Protein AF-A0A087SV00-F1 (afdb_monomer)

Sequence (67 aa):
MLKGKCTYKEDYLKECKFIRKGRHVEEVECTVCISFISIRLGGRADIKDHLAYRVEKAYLQHINCKF

Mean predicted aligned error: 7.89 Å

Solvent-accessible surface area (backbone atoms only — not comparable to full-atom values): 3976 Å² total; per-residue (Å²): 129,85,79,62,74,27,62,68,53,74,65,52,40,77,29,23,82,50,44,44,83,33,97,45,62,38,23,29,27,32,67,84,76,73,41,78,43,70,16,36,82,52,33,67,54,41,52,52,52,50,44,52,68,53,31,73,76,69,60,78,95,72,76,78,51,69,124

Secondary structure (DSSP, 8-state):
---PPP---THHHHH-TTEEE-SSTTEEEETTTTEEEE-TTTTHHHHHHHHHHHHHHH--S------

pLDDT: mean 74.55, std 13.24, range [42.72, 89.69]

Organism: Stegodyphus mimosarum (NCBI:txid407821)

Radius of gyration: 11.51 Å; Cα contacts (8 Å, |Δi|>4): 93; chains: 1; bounding box: 31×22×29 Å

Nearest PDB structures (foldseek):
  7nk0-assembly2_E  TM=5.790E-01  e=1.293E+00  Homo sapiens
  6gjw-assembly1_A  TM=5.865E-01  e=3.325E+00  Homo sapiens
  3uij-assembly1_B  TM=4.637E-01  e=3.325E+00  Homo sapiens

Foldseek 3Di:
DPQAFAFDDCVQCVQWVQWAPDPDRQWIAGNQVRDIFGCGRPNVVSVVVCCVVVVVVRDPPDGNRDD

Structure (mmCIF, N/CA/C/O backbone):
data_AF-A0A087SV00-F1
#
_entry.id   AF-A0A087SV00-F1
#
loop_
_atom_site.group_PDB
_atom_site.id
_atom_site.type_symbol
_atom_site.label_atom_id
_atom_site.label_alt_id
_atom_site.label_comp_id
_atom_site.label_asym_id
_atom_site.label_entity_id
_atom_site.label_seq_id
_atom_site.pdbx_PDB_ins_code
_atom_site.Cartn_x
_atom_site.Cartn_y
_atom_site.Cartn_z
_atom_site.occupancy
_atom_site.B_iso_or_equiv
_atom_site.auth_seq_id
_atom_site.auth_comp_id
_atom_site.auth_asym_id
_atom_site.auth_atom_id
_atom_site.pdbx_PDB_model_num
ATOM 1 N N . MET A 1 1 ? 19.881 7.677 -13.514 1.00 42.72 1 MET A N 1
ATOM 2 C CA . MET A 1 1 ? 19.521 6.445 -12.779 1.00 42.72 1 MET A CA 1
ATOM 3 C C . MET A 1 1 ? 18.110 6.061 -13.190 1.00 42.72 1 MET A C 1
ATOM 5 O O . MET A 1 1 ? 17.205 6.856 -12.969 1.00 42.72 1 MET A O 1
ATOM 9 N N . LEU A 1 2 ? 17.920 4.920 -13.859 1.00 46.78 2 LEU A N 1
ATOM 10 C CA . LEU A 1 2 ? 16.579 4.391 -14.121 1.00 46.78 2 LEU A CA 1
ATOM 11 C C . LEU A 1 2 ? 15.940 4.123 -12.754 1.00 46.78 2 LEU A C 1
ATOM 13 O O . LEU A 1 2 ? 16.353 3.187 -12.075 1.00 46.78 2 LEU A O 1
ATOM 17 N N . LYS A 1 3 ? 15.013 4.989 -12.313 1.00 56.28 3 LYS A N 1
ATOM 18 C CA . LYS A 1 3 ? 14.189 4.739 -11.122 1.00 56.28 3 LYS A CA 1
ATOM 19 C C . LYS A 1 3 ? 13.528 3.379 -11.343 1.00 56.28 3 LYS A C 1
ATOM 21 O O . LYS A 1 3 ? 12.678 3.246 -12.222 1.00 56.28 3 LYS A O 1
ATOM 26 N N . GLY A 1 4 ? 14.031 2.362 -10.644 1.00 59.94 4 GLY A N 1
ATOM 27 C CA . GLY A 1 4 ? 13.597 0.983 -10.810 1.00 59.94 4 GLY A CA 1
ATOM 28 C C . GLY A 1 4 ? 12.096 0.899 -10.581 1.00 59.94 4 GLY A C 1
ATOM 29 O O . GLY A 1 4 ? 11.594 1.457 -9.606 1.00 59.94 4 GLY A O 1
ATOM 30 N N . LYS A 1 5 ? 11.389 0.239 -11.502 1.00 66.62 5 LYS A N 1
ATOM 31 C CA . LYS A 1 5 ? 9.958 -0.026 -11.353 1.00 66.62 5 LYS A CA 1
ATOM 32 C C . LYS A 1 5 ? 9.752 -0.762 -10.029 1.00 66.62 5 LYS A C 1
ATOM 34 O O . LYS A 1 5 ? 10.286 -1.855 -9.844 1.00 66.62 5 LYS A O 1
ATOM 39 N N . CYS A 1 6 ? 9.036 -0.143 -9.102 1.00 74.81 6 CYS A N 1
ATOM 40 C CA . CYS A 1 6 ? 8.685 -0.759 -7.835 1.00 74.81 6 CYS A CA 1
ATOM 41 C C . CYS A 1 6 ? 7.515 -1.715 -8.061 1.00 74.81 6 CYS A C 1
ATOM 43 O O . CYS A 1 6 ? 6.494 -1.351 -8.644 1.00 74.81 6 CYS A O 1
ATOM 45 N N . THR A 1 7 ? 7.684 -2.952 -7.608 1.00 77.62 7 THR A N 1
ATOM 46 C CA . THR A 1 7 ? 6.645 -3.974 -7.644 1.00 77.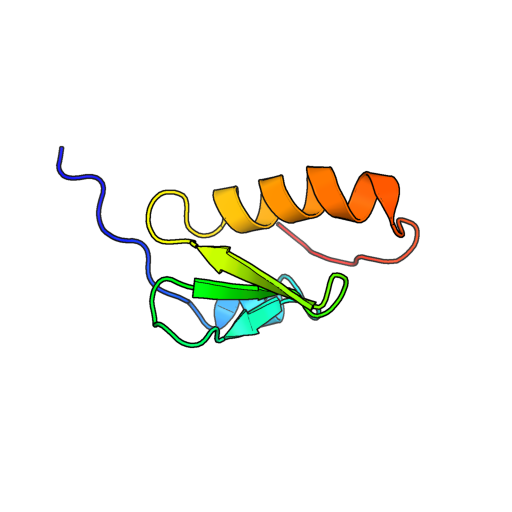62 7 THR A CA 1
ATOM 47 C C . THR A 1 7 ? 6.047 -4.176 -6.262 1.00 77.62 7 THR A C 1
ATOM 49 O O . THR A 1 7 ? 6.653 -3.876 -5.230 1.00 77.62 7 THR A O 1
ATOM 52 N N . TYR A 1 8 ? 4.831 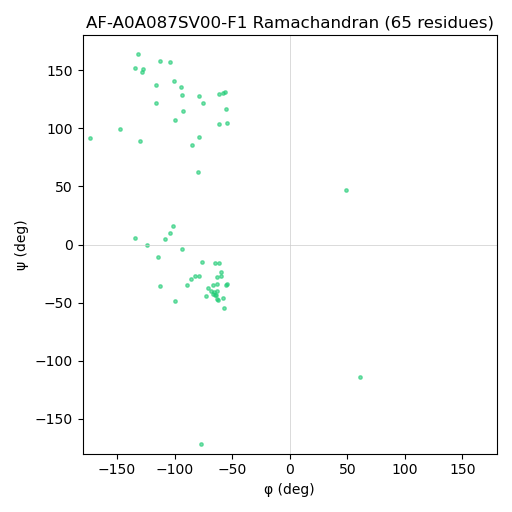-4.696 -6.257 1.00 75.25 8 TYR A N 1
ATOM 53 C CA . TYR A 1 8 ? 4.104 -5.075 -5.070 1.00 75.25 8 TYR A CA 1
ATOM 54 C C . TYR A 1 8 ? 4.894 -6.104 -4.272 1.00 75.25 8 TYR A C 1
ATOM 56 O O . TYR A 1 8 ? 5.342 -7.118 -4.810 1.00 75.25 8 TYR A O 1
ATOM 64 N N . LYS A 1 9 ? 5.026 -5.839 -2.974 1.00 78.56 9 LYS A N 1
ATOM 65 C CA . LYS A 1 9 ? 5.619 -6.753 -2.006 1.00 78.56 9 LYS A CA 1
ATOM 66 C C . LYS A 1 9 ? 4.558 -7.144 -0.994 1.00 78.56 9 LYS A C 1
ATOM 68 O O . LYS A 1 9 ? 3.832 -6.289 -0.495 1.00 78.56 9 LYS A O 1
ATOM 73 N N . GLU A 1 10 ? 4.517 -8.425 -0.649 1.00 75.44 10 GLU A N 1
ATOM 74 C CA . GLU A 1 10 ? 3.604 -8.949 0.375 1.00 75.44 10 GLU A CA 1
ATOM 75 C C . GLU A 1 10 ? 3.827 -8.298 1.745 1.00 75.44 10 GLU A C 1
ATOM 77 O O . GLU A 1 10 ? 2.905 -8.216 2.550 1.00 75.44 10 GLU A O 1
ATOM 82 N N . ASP A 1 11 ? 5.022 -7.760 1.997 1.00 75.06 11 ASP A N 1
ATOM 83 C CA . ASP A 1 11 ? 5.323 -7.017 3.221 1.00 75.06 11 ASP A CA 1
ATOM 84 C C . ASP A 1 11 ? 4.421 -5.781 3.407 1.00 75.06 11 ASP A C 1
ATOM 86 O O . ASP A 1 11 ? 4.059 -5.454 4.535 1.00 75.06 11 ASP A O 1
ATOM 90 N N . TYR A 1 12 ? 3.910 -5.187 2.319 1.00 72.00 12 TYR A N 1
ATOM 91 C CA . TYR A 1 12 ? 2.921 -4.107 2.402 1.00 72.00 12 TYR A CA 1
ATOM 92 C C . TYR A 1 12 ? 1.599 -4.551 3.053 1.00 72.00 12 TYR A C 1
ATOM 94 O O . TYR A 1 12 ? 0.939 -3.729 3.684 1.00 72.00 12 TYR A O 1
ATOM 102 N N . LEU A 1 13 ? 1.225 -5.837 2.962 1.00 69.19 13 LEU A N 1
ATOM 103 C CA . LEU A 1 13 ? 0.051 -6.390 3.659 1.00 69.19 13 LEU A CA 1
ATOM 104 C C . LEU A 1 13 ? 0.270 -6.479 5.167 1.00 69.19 13 LEU A C 1
ATOM 106 O O . LEU A 1 13 ? -0.661 -6.265 5.943 1.00 69.19 13 LEU A O 1
ATOM 110 N N . LYS A 1 14 ? 1.494 -6.829 5.581 1.00 71.19 14 LYS A N 1
ATOM 111 C CA . LYS A 1 14 ? 1.853 -6.940 7.001 1.00 71.19 14 LYS A CA 1
ATOM 112 C C . LYS A 1 14 ? 1.856 -5.573 7.659 1.00 71.19 14 LYS A C 1
ATOM 114 O O . LYS A 1 14 ? 1.401 -5.427 8.790 1.00 71.19 14 LYS A O 1
ATOM 119 N N . GLU A 1 15 ? 2.359 -4.585 6.933 1.00 71.88 15 GLU A N 1
ATOM 120 C CA . GLU A 1 15 ? 2.455 -3.216 7.410 1.00 71.88 15 GLU A CA 1
ATOM 121 C C . GLU A 1 15 ? 1.121 -2.496 7.331 1.00 71.88 15 GLU A C 1
ATOM 123 O O . GLU A 1 15 ? 0.897 -1.598 8.131 1.00 71.88 15 GLU A O 1
ATOM 128 N N . CYS A 1 16 ? 0.232 -2.881 6.409 1.00 74.88 16 CYS A N 1
ATOM 129 C CA . CYS A 1 16 ? -1.015 -2.172 6.192 1.00 74.88 16 CYS A CA 1
ATOM 130 C C . CYS A 1 16 ? -2.153 -3.113 5.765 1.00 74.88 16 CYS A C 1
ATOM 132 O O . CYS A 1 16 ? -2.308 -3.455 4.594 1.00 74.88 16 CYS A O 1
ATOM 134 N N . LYS A 1 17 ? -3.012 -3.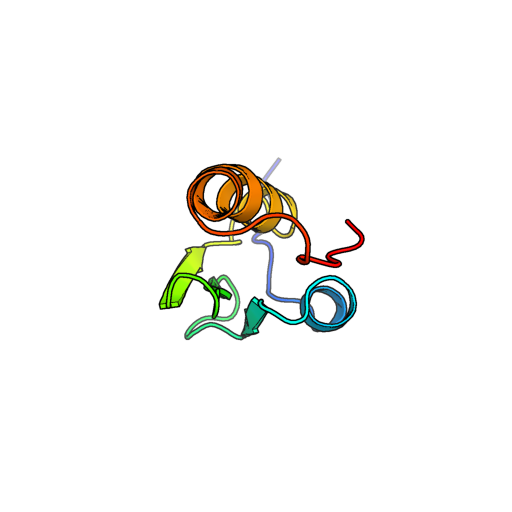483 6.728 1.00 77.00 17 LYS A N 1
ATOM 135 C CA . LYS A 1 17 ? -4.133 -4.434 6.533 1.00 77.00 17 LYS A CA 1
ATOM 136 C C . LYS A 1 17 ? -5.185 -3.991 5.509 1.00 77.00 17 LYS A C 1
ATOM 138 O O . LYS A 1 17 ? -6.011 -4.796 5.088 1.00 77.00 17 LYS A O 1
ATOM 143 N N . PHE A 1 18 ? -5.180 -2.712 5.156 1.00 78.94 18 PHE A N 1
ATOM 144 C CA . PHE A 1 18 ? -6.134 -2.093 4.237 1.00 78.94 18 PHE A CA 1
ATOM 145 C C . PHE A 1 18 ? -5.637 -2.057 2.794 1.00 78.94 18 PHE A C 1
ATOM 147 O O . PHE A 1 18 ? -6.338 -1.578 1.909 1.00 78.94 18 PHE A O 1
ATOM 154 N N . ILE A 1 19 ? -4.407 -2.504 2.556 1.00 84.56 19 ILE A N 1
ATOM 155 C CA . ILE A 1 19 ? -3.836 -2.582 1.223 1.00 84.56 19 ILE A CA 1
ATOM 156 C C . ILE A 1 19 ? -3.933 -4.029 0.756 1.00 84.56 19 ILE A C 1
ATOM 158 O O . ILE A 1 19 ? -3.742 -4.957 1.535 1.00 84.56 19 ILE A O 1
ATOM 162 N N . ARG A 1 20 ? -4.242 -4.231 -0.520 1.00 86.56 20 ARG A N 1
ATOM 163 C CA . ARG A 1 20 ? -4.282 -5.528 -1.198 1.00 86.56 20 ARG A CA 1
ATOM 164 C C . ARG A 1 20 ? -3.518 -5.449 -2.511 1.00 86.56 20 ARG A C 1
ATOM 166 O O . ARG A 1 20 ? -3.215 -4.365 -3.006 1.00 86.56 20 ARG A O 1
ATOM 173 N N . LYS A 1 21 ? -3.189 -6.605 -3.084 1.00 86.50 21 LYS A N 1
ATOM 174 C CA . LYS A 1 21 ? -2.592 -6.667 -4.420 1.00 86.50 21 LYS A CA 1
ATOM 175 C C . LYS A 1 21 ? -3.568 -6.073 -5.442 1.00 86.50 21 LYS A C 1
ATOM 177 O O . LYS A 1 21 ? -4.737 -6.450 -5.456 1.00 86.50 21 LYS A O 1
ATOM 182 N N . GLY A 1 22 ? -3.085 -5.153 -6.274 1.00 85.88 22 GLY A N 1
ATOM 183 C CA . GLY A 1 22 ? -3.866 -4.573 -7.360 1.00 85.88 22 GLY A CA 1
ATOM 184 C C . GLY A 1 22 ? -3.985 -5.508 -8.565 1.00 85.88 22 GLY A C 1
ATOM 185 O O . GLY A 1 22 ? -3.563 -6.667 -8.540 1.00 85.88 22 GLY A O 1
ATOM 186 N N . ARG A 1 23 ? -4.540 -4.977 -9.658 1.00 86.56 23 ARG A N 1
ATOM 187 C CA . ARG A 1 23 ? -4.665 -5.703 -10.932 1.00 86.56 23 ARG A CA 1
ATOM 188 C C . ARG A 1 23 ? -3.303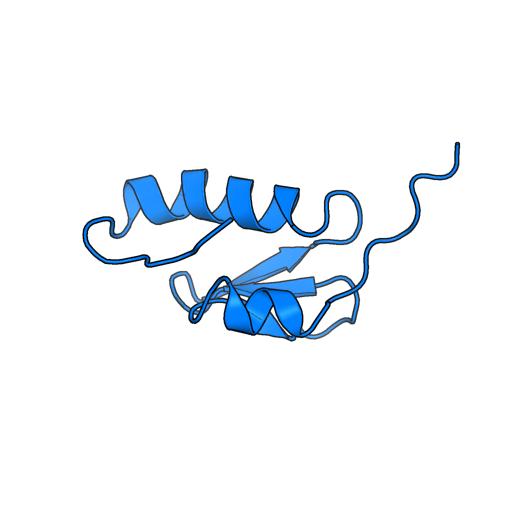 -5.985 -11.563 1.00 86.56 23 ARG A C 1
ATOM 190 O O . ARG A 1 23 ? -3.102 -7.043 -12.156 1.00 86.56 23 ARG A O 1
ATOM 197 N N . HIS A 1 24 ? -2.362 -5.063 -11.389 1.00 86.12 24 HIS A N 1
ATOM 198 C CA . HIS A 1 24 ? -1.000 -5.179 -11.888 1.00 86.12 24 HIS A CA 1
ATOM 199 C C . HIS A 1 24 ? 0.018 -5.312 -10.752 1.00 86.12 24 HIS A C 1
ATOM 201 O O . HIS A 1 24 ? -0.216 -4.900 -9.620 1.00 86.12 24 HIS A O 1
ATOM 207 N N . VAL A 1 25 ? 1.192 -5.872 -11.066 1.00 83.06 25 VAL A N 1
ATOM 208 C CA . VAL A 1 25 ? 2.301 -6.001 -10.100 1.00 83.06 25 VAL A CA 1
ATOM 209 C C . VAL A 1 25 ? 2.861 -4.651 -9.655 1.00 83.06 25 VAL A C 1
ATOM 211 O O . VAL A 1 25 ? 3.568 -4.595 -8.663 1.00 83.06 25 VAL A O 1
ATOM 214 N N . GLU A 1 26 ? 2.554 -3.572 -10.369 1.00 88.75 26 GLU A N 1
ATOM 215 C CA . GLU A 1 26 ? 2.946 -2.194 -10.051 1.00 88.75 26 GLU A CA 1
ATOM 216 C C . GLU A 1 26 ? 1.782 -1.404 -9.418 1.00 88.75 26 GLU A C 1
ATOM 218 O O . GLU A 1 26 ? 1.813 -0.173 -9.377 1.00 88.75 26 GLU A O 1
ATOM 223 N N . GLU A 1 27 ? 0.741 -2.092 -8.939 1.00 89.19 27 GLU A N 1
ATOM 224 C CA . GLU A 1 27 ? -0.435 -1.484 -8.322 1.00 89.19 27 GLU A CA 1
ATOM 225 C C . GLU A 1 27 ? -0.852 -2.187 -7.032 1.00 89.19 27 GLU A C 1
ATOM 227 O O . GLU A 1 27 ? -0.684 -3.398 -6.853 1.00 89.19 27 GLU A O 1
ATOM 232 N N . VAL A 1 28 ? -1.482 -1.415 -6.154 1.00 89.44 28 VAL A N 1
ATOM 233 C CA . VAL A 1 28 ? -2.153 -1.920 -4.960 1.00 89.44 28 VAL A CA 1
ATOM 234 C C . VAL A 1 28 ? -3.575 -1.397 -4.877 1.00 89.44 28 VAL A C 1
ATOM 236 O O . VAL A 1 28 ? -3.870 -0.295 -5.325 1.00 89.44 28 VAL A O 1
ATOM 239 N N . GLU A 1 29 ? -4.468 -2.187 -4.305 1.00 89.69 29 GLU A N 1
ATOM 240 C CA . GLU A 1 29 ? -5.825 -1.765 -3.982 1.00 89.69 29 GLU A CA 1
ATOM 241 C C . GLU A 1 29 ? -5.860 -1.270 -2.536 1.00 89.69 29 GLU A C 1
ATOM 243 O O . GLU A 1 29 ? -5.428 -1.971 -1.624 1.00 89.69 29 GLU A O 1
ATOM 248 N N . CYS A 1 30 ? -6.390 -0.073 -2.316 1.00 86.69 30 CYS A N 1
ATOM 249 C CA . CYS A 1 30 ? -6.744 0.413 -0.994 1.00 86.69 30 CYS A CA 1
ATOM 250 C C . CYS A 1 30 ? -8.208 0.086 -0.720 1.00 86.69 30 CYS A C 1
ATOM 252 O O . CYS A 1 30 ? -9.108 0.623 -1.365 1.00 86.69 30 CYS A O 1
ATOM 254 N N . THR A 1 31 ? -8.460 -0.767 0.268 1.00 84.06 31 THR A N 1
ATOM 255 C CA . THR A 1 31 ? -9.810 -1.213 0.625 1.00 84.06 31 THR A CA 1
ATOM 256 C C . THR A 1 31 ? -10.602 -0.159 1.396 1.00 84.06 31 THR A C 1
ATOM 258 O O . THR A 1 31 ? -11.812 -0.294 1.517 1.00 84.06 31 THR A O 1
ATOM 261 N N . VAL A 1 32 ? -9.948 0.880 1.931 1.00 80.38 32 VAL A N 1
ATOM 262 C CA . VAL A 1 32 ? -10.619 1.974 2.665 1.00 80.38 32 VAL A CA 1
ATOM 263 C C . VAL A 1 32 ? -11.377 2.887 1.708 1.00 80.38 32 VAL A C 1
ATOM 265 O O . VAL A 1 32 ? -12.516 3.254 1.971 1.00 80.38 32 VAL A O 1
ATOM 268 N N . CYS A 1 33 ? -10.753 3.246 0.589 1.00 82.25 33 CYS A N 1
ATOM 269 C CA . CYS A 1 33 ? -11.337 4.128 -0.423 1.00 82.25 33 CYS A CA 1
ATOM 270 C C . CYS A 1 33 ? -11.725 3.387 -1.711 1.00 82.25 33 CYS A C 1
ATOM 272 O O . CYS A 1 33 ? -12.109 4.033 -2.684 1.00 82.25 33 CYS A O 1
ATOM 274 N N . ILE A 1 34 ? -11.585 2.054 -1.727 1.00 84.62 34 ILE A N 1
ATOM 275 C CA . ILE A 1 34 ? -11.886 1.167 -2.862 1.00 84.62 34 ILE A CA 1
ATOM 276 C C . ILE A 1 34 ? -11.246 1.713 -4.153 1.00 84.62 34 ILE A C 1
ATOM 278 O O . ILE A 1 34 ? -11.885 1.882 -5.188 1.00 84.62 34 ILE A O 1
ATOM 282 N N . SER A 1 35 ? -9.968 2.088 -4.059 1.00 86.50 35 SER A N 1
ATOM 283 C CA . SER A 1 35 ? -9.219 2.732 -5.144 1.00 86.50 35 SER A CA 1
ATOM 284 C C . SER A 1 35 ? -7.910 2.002 -5.417 1.00 86.50 35 SER A C 1
ATOM 286 O O . SER A 1 35 ? -7.310 1.426 -4.511 1.00 86.50 35 SER A O 1
ATOM 288 N N . PHE A 1 36 ? -7.439 2.063 -6.662 1.00 89.12 36 PHE A N 1
ATOM 289 C CA . PHE A 1 36 ? -6.147 1.505 -7.063 1.00 89.12 36 PHE A CA 1
ATOM 290 C C . PHE A 1 36 ? -5.062 2.584 -7.010 1.00 89.12 36 PHE A C 1
ATOM 292 O O . PHE A 1 36 ? -5.273 3.713 -7.451 1.00 89.12 36 PHE A O 1
ATOM 299 N N . ILE A 1 37 ? -3.906 2.229 -6.461 1.00 88.25 37 ILE A N 1
ATOM 300 C CA . ILE A 1 37 ? -2.743 3.095 -6.283 1.00 88.25 37 ILE A CA 1
ATOM 301 C C . ILE A 1 37 ? -1.617 2.511 -7.122 1.00 88.25 37 ILE A C 1
ATOM 303 O O . ILE A 1 37 ? -1.218 1.363 -6.912 1.00 88.25 37 ILE A O 1
ATOM 307 N N . SER A 1 38 ? -1.085 3.302 -8.051 1.00 89.62 38 SER A N 1
ATOM 308 C CA . SER A 1 38 ? 0.133 2.917 -8.754 1.00 89.62 38 SER A CA 1
ATOM 309 C C . SER A 1 38 ? 1.327 3.116 -7.833 1.00 89.62 38 SER A C 1
ATOM 311 O O . SER A 1 38 ? 1.583 4.220 -7.365 1.00 89.62 38 SER A O 1
ATOM 313 N N . ILE A 1 39 ? 2.059 2.035 -7.595 1.00 88.50 39 ILE A N 1
ATOM 314 C CA . ILE A 1 39 ? 3.265 2.016 -6.763 1.00 88.50 39 ILE A CA 1
ATOM 315 C C . ILE A 1 39 ? 4.531 1.948 -7.615 1.00 88.50 39 ILE A C 1
ATOM 317 O O . ILE A 1 39 ? 5.618 1.718 -7.099 1.00 88.50 39 ILE A O 1
ATOM 321 N N . ARG A 1 40 ? 4.398 2.127 -8.933 1.00 84.12 40 ARG A N 1
ATOM 322 C CA . ARG A 1 40 ? 5.456 1.938 -9.929 1.00 84.12 40 ARG A CA 1
ATOM 323 C C . ARG A 1 40 ? 6.722 2.745 -9.644 1.00 84.12 40 ARG A C 1
ATOM 325 O O . ARG A 1 40 ? 7.812 2.294 -9.992 1.00 84.12 40 ARG A O 1
ATOM 332 N N . LEU A 1 41 ? 6.589 3.944 -9.077 1.00 80.38 41 LEU A N 1
ATOM 333 C CA . LEU A 1 41 ? 7.686 4.911 -8.968 1.00 80.38 41 LEU A CA 1
ATOM 334 C C . LEU A 1 41 ? 8.151 5.156 -7.532 1.00 80.38 41 LEU A C 1
ATOM 336 O O . LEU A 1 41 ? 9.345 5.366 -7.321 1.00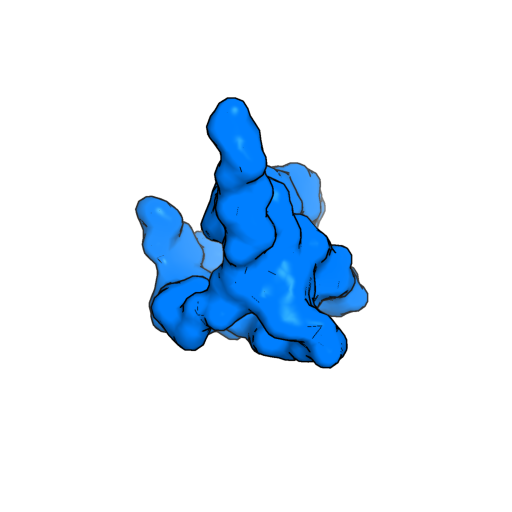 80.38 41 LEU A O 1
ATOM 340 N N . GLY A 1 42 ? 7.241 5.144 -6.564 1.00 78.94 42 GLY A N 1
ATOM 341 C CA . GLY A 1 42 ? 7.510 5.396 -5.151 1.00 78.94 42 GLY A CA 1
ATOM 342 C C . GLY 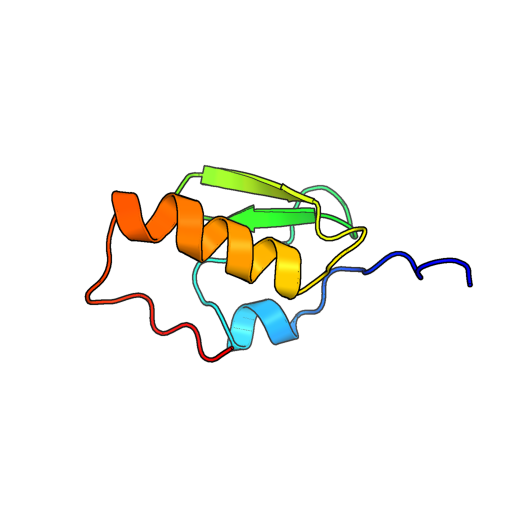A 1 42 ? 7.269 4.184 -4.251 1.00 78.94 42 GLY A C 1
ATOM 343 O O . GLY A 1 42 ? 7.696 4.201 -3.094 1.00 78.94 42 GLY A O 1
ATOM 344 N N . GLY A 1 43 ? 6.648 3.108 -4.745 1.00 84.75 43 GLY A N 1
ATOM 345 C CA . GLY A 1 43 ? 6.453 1.886 -3.973 1.00 84.75 43 GLY A CA 1
ATOM 346 C C . GLY A 1 43 ? 5.612 2.158 -2.725 1.00 84.75 43 GLY A C 1
ATOM 347 O O . GLY A 1 43 ? 4.455 2.560 -2.787 1.00 84.75 43 GLY A O 1
ATOM 348 N N . ARG A 1 44 ? 6.257 2.006 -1.566 1.00 82.38 44 ARG A N 1
ATOM 349 C CA . ARG A 1 44 ? 5.704 2.314 -0.238 1.00 82.38 44 ARG A CA 1
ATOM 350 C C . ARG A 1 44 ? 5.362 3.795 -0.058 1.00 82.38 44 ARG A C 1
ATOM 352 O O . ARG A 1 44 ? 4.413 4.108 0.653 1.00 82.38 44 ARG A O 1
ATOM 359 N N . ALA A 1 45 ? 6.134 4.698 -0.663 1.00 83.75 45 ALA A N 1
ATOM 360 C CA . ALA A 1 45 ? 5.926 6.135 -0.510 1.00 83.75 45 ALA A CA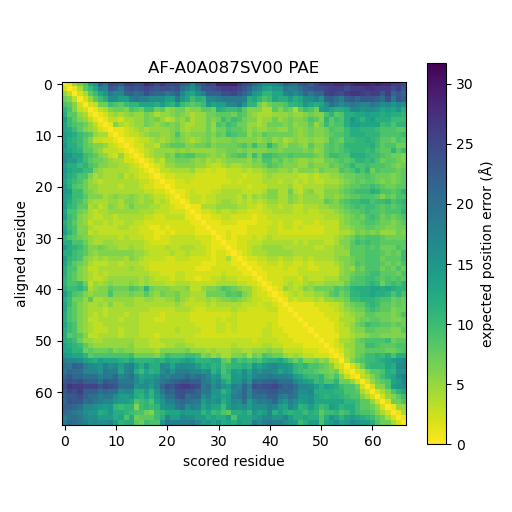 1
ATOM 361 C C . ALA A 1 45 ? 4.595 6.578 -1.133 1.00 83.75 45 ALA A C 1
ATOM 363 O O . ALA A 1 45 ? 3.870 7.330 -0.494 1.00 83.75 45 ALA A O 1
ATOM 364 N N . ASP A 1 46 ? 4.236 6.036 -2.303 1.00 85.81 46 ASP A N 1
ATOM 365 C CA . ASP A 1 46 ? 2.948 6.315 -2.960 1.00 85.81 46 ASP A CA 1
ATOM 366 C C . ASP A 1 46 ? 1.769 5.828 -2.108 1.00 85.81 46 ASP A C 1
ATOM 368 O O . ASP A 1 46 ? 0.755 6.509 -1.976 1.00 85.81 46 ASP A O 1
ATOM 372 N N . ILE A 1 47 ? 1.912 4.654 -1.479 1.00 82.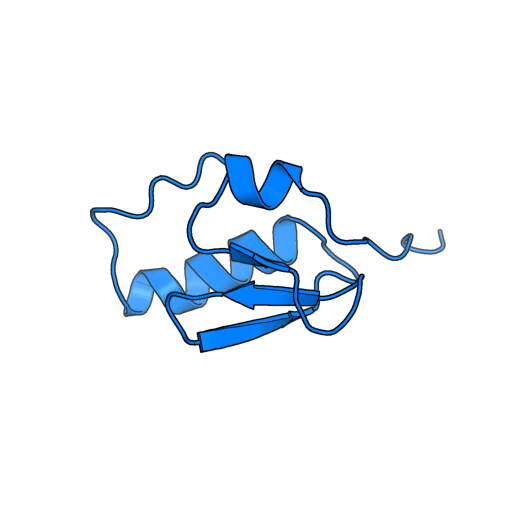81 47 ILE A N 1
ATOM 373 C CA . ILE A 1 47 ? 0.901 4.115 -0.561 1.00 82.81 47 ILE A CA 1
ATOM 374 C C . ILE A 1 47 ? 0.747 5.041 0.647 1.00 82.81 47 ILE A C 1
ATOM 376 O O . ILE A 1 47 ? -0.373 5.374 1.029 1.00 82.81 47 ILE A O 1
ATOM 380 N N . LYS A 1 48 ? 1.862 5.470 1.249 1.00 82.25 48 LYS A N 1
ATOM 381 C CA . LYS A 1 48 ? 1.850 6.351 2.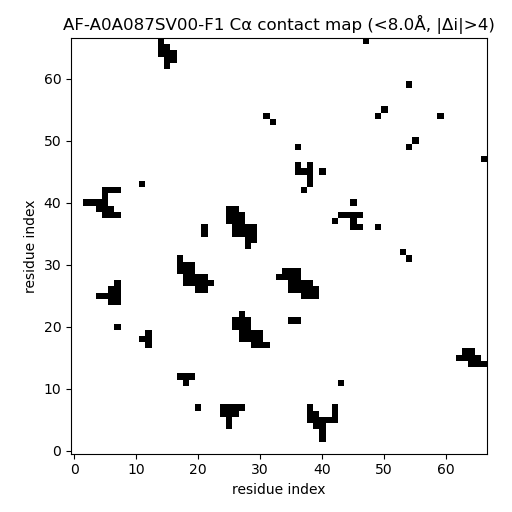420 1.00 82.25 48 LYS A CA 1
ATOM 382 C C . LYS A 1 48 ? 1.251 7.719 2.095 1.00 82.25 48 LYS A C 1
ATOM 384 O O . LYS A 1 48 ? 0.443 8.202 2.878 1.00 82.25 48 LYS A O 1
ATOM 389 N N . ASP A 1 49 ? 1.610 8.307 0.957 1.00 84.62 49 ASP A N 1
ATOM 390 C CA . ASP A 1 49 ? 1.058 9.579 0.478 1.00 84.62 49 ASP A CA 1
ATOM 391 C C . ASP A 1 49 ? -0.448 9.473 0.224 1.00 84.62 49 ASP A C 1
ATOM 393 O O . ASP A 1 49 ? -1.230 10.262 0.753 1.00 84.62 49 ASP A O 1
ATOM 397 N N . HIS A 1 50 ? -0.877 8.417 -0.475 1.00 85.56 50 HIS A N 1
ATOM 398 C CA . HIS A 1 50 ? -2.292 8.154 -0.696 1.00 85.56 50 HIS A CA 1
ATOM 399 C C . HIS A 1 50 ? -3.053 8.011 0.623 1.00 85.56 50 HIS A C 1
ATOM 401 O O . HIS A 1 50 ? -4.139 8.574 0.772 1.00 85.56 50 HIS A O 1
ATOM 407 N N . LEU A 1 51 ? -2.510 7.245 1.573 1.00 78.38 51 LEU A N 1
ATOM 408 C CA . LEU A 1 51 ? -3.145 7.054 2.869 1.00 78.38 51 LEU A CA 1
ATOM 409 C C . LEU A 1 51 ? -3.166 8.358 3.665 1.00 78.38 51 LEU A C 1
ATOM 411 O O . LEU A 1 51 ? -4.207 8.680 4.214 1.00 78.38 51 LEU A O 1
ATOM 415 N N . ALA A 1 52 ? -2.094 9.148 3.680 1.00 77.69 52 ALA A N 1
ATOM 416 C CA . ALA A 1 52 ? -2.111 10.466 4.308 1.00 77.69 52 ALA A CA 1
ATOM 417 C C . ALA A 1 52 ? -3.219 11.336 3.691 1.00 77.69 52 ALA A C 1
ATOM 419 O O . ALA A 1 52 ? -4.154 11.731 4.376 1.00 77.69 52 ALA A O 1
ATOM 420 N N . TYR A 1 53 ? -3.227 11.501 2.370 1.00 78.06 53 TYR A N 1
ATOM 421 C CA . TYR A 1 53 ? -4.180 12.372 1.687 1.00 78.06 53 TYR A CA 1
ATOM 422 C C . TYR A 1 53 ? -5.646 11.918 1.800 1.00 78.06 53 TYR A C 1
ATOM 424 O O . TYR A 1 53 ? -6.554 12.731 1.996 1.00 78.06 53 TYR A O 1
ATOM 432 N N . ARG A 1 54 ? -5.918 10.618 1.630 1.00 71.38 54 ARG A N 1
ATOM 433 C CA . ARG A 1 54 ? -7.288 10.078 1.612 1.00 71.38 54 ARG A CA 1
ATOM 434 C C . ARG A 1 54 ? -7.789 9.684 2.990 1.00 71.38 54 ARG A C 1
ATOM 436 O O . ARG A 1 54 ? -8.980 9.835 3.248 1.00 71.38 54 ARG A O 1
ATOM 443 N N . VAL A 1 55 ? -6.920 9.184 3.863 1.00 63.94 55 VAL A N 1
ATOM 444 C CA . VAL A 1 55 ? -7.317 8.701 5.190 1.00 63.94 55 VAL A CA 1
ATOM 445 C C . VAL A 1 55 ? -7.348 9.837 6.209 1.00 63.94 55 VAL A C 1
ATOM 447 O O . VAL A 1 55 ? -8.240 9.804 7.054 1.00 63.94 55 VAL A O 1
ATOM 450 N N . GLU A 1 56 ? -6.536 10.898 6.088 1.00 58.44 56 GLU A N 1
ATOM 451 C CA . GLU A 1 56 ? -6.744 12.103 6.917 1.00 58.44 56 GLU A CA 1
ATOM 452 C C . GLU A 1 56 ? -8.164 12.663 6.759 1.00 58.44 56 GLU A C 1
ATOM 454 O O . GLU A 1 56 ? -8.760 13.123 7.729 1.00 58.44 56 GLU A O 1
ATOM 459 N N . LYS A 1 57 ? -8.749 12.563 5.558 1.00 53.66 57 LYS A N 1
ATOM 460 C CA . LYS A 1 57 ? -10.140 12.966 5.315 1.00 53.66 57 LYS A CA 1
ATOM 461 C C . LYS A 1 57 ? -11.183 11.925 5.707 1.00 53.66 57 LYS A C 1
ATOM 463 O O . LYS A 1 57 ? -12.326 12.305 5.945 1.00 53.66 57 LYS A O 1
ATOM 468 N N . ALA A 1 58 ? -10.834 10.640 5.696 1.00 51.50 58 ALA A N 1
ATOM 469 C CA . ALA A 1 58 ? -11.817 9.573 5.817 1.00 51.50 58 ALA A CA 1
ATOM 470 C C . ALA A 1 58 ? -11.918 8.999 7.230 1.00 51.50 58 ALA A C 1
ATOM 472 O O . ALA A 1 58 ? -13.037 8.837 7.696 1.00 51.50 58 ALA A O 1
ATOM 473 N N . TYR A 1 59 ? -10.819 8.639 7.908 1.00 53.38 59 TYR A N 1
ATOM 474 C CA . TYR A 1 59 ? -10.926 7.824 9.128 1.00 53.38 59 TYR A CA 1
ATOM 475 C C . TYR A 1 59 ? -9.570 7.640 9.845 1.00 53.38 59 TYR A C 1
ATOM 477 O O . TYR A 1 59 ? -8.856 6.675 9.577 1.00 53.38 59 TYR A O 1
ATOM 485 N N . LEU A 1 60 ? -9.197 8.494 10.806 1.00 53.16 60 LEU A N 1
ATOM 486 C CA . LEU A 1 60 ? -8.052 8.207 11.693 1.00 53.16 60 LEU A CA 1
ATOM 487 C C . LEU A 1 60 ? -8.367 8.376 13.180 1.00 53.16 60 LEU A C 1
ATOM 489 O O . LEU A 1 60 ? -8.069 9.393 13.793 1.00 53.16 60 LEU A O 1
ATOM 493 N N . GLN A 1 61 ? -8.835 7.272 13.769 1.00 48.38 61 GLN A N 1
ATOM 494 C CA . GLN A 1 61 ? -8.258 6.758 15.021 1.00 48.38 61 GLN A CA 1
ATOM 495 C C . GLN A 1 61 ? -7.765 5.292 14.924 1.00 48.38 61 GLN A C 1
ATOM 497 O O . GLN A 1 61 ? -7.220 4.780 15.895 1.00 48.38 61 GLN A O 1
ATOM 502 N N . HIS A 1 62 ? -7.887 4.592 13.779 1.00 52.44 62 HIS A N 1
ATOM 503 C CA . HIS A 1 62 ? -7.676 3.126 13.748 1.00 52.44 62 HIS A CA 1
ATOM 504 C C . HIS A 1 62 ? -6.810 2.549 12.616 1.00 52.44 62 HIS A C 1
ATOM 506 O O . HIS A 1 62 ? -6.671 1.325 12.540 1.00 52.44 62 HIS A O 1
ATOM 512 N N . ILE A 1 63 ? -6.182 3.357 11.752 1.00 57.97 63 ILE A N 1
ATOM 513 C CA . ILE A 1 63 ? -5.261 2.790 10.751 1.00 57.97 63 ILE A CA 1
ATOM 514 C C . ILE A 1 63 ? -3.924 2.485 11.417 1.00 57.97 63 ILE A C 1
ATOM 516 O O . ILE A 1 63 ? -3.025 3.311 11.523 1.00 57.97 63 ILE A O 1
ATOM 520 N N . ASN A 1 64 ? -3.815 1.246 11.878 1.00 55.91 64 ASN A N 1
ATOM 521 C CA . ASN A 1 64 ? -2.609 0.662 12.438 1.00 55.91 64 ASN A CA 1
ATOM 522 C C . ASN A 1 64 ? -1.676 0.243 11.286 1.00 55.91 64 ASN A C 1
ATOM 524 O O . ASN A 1 64 ? -1.454 -0.949 11.076 1.00 55.91 64 ASN A O 1
ATOM 528 N N . CYS A 1 65 ? -1.215 1.214 10.483 1.00 56.41 65 CYS A N 1
ATOM 529 C CA . CYS A 1 65 ? -0.198 0.966 9.464 1.00 56.41 65 CYS A CA 1
ATOM 530 C C . CYS A 1 65 ? 1.178 1.403 9.963 1.00 56.41 65 CYS A C 1
ATOM 532 O O . CYS A 1 65 ? 1.455 2.596 10.082 1.00 56.41 65 CYS A O 1
ATOM 534 N N . LYS A 1 66 ? 2.032 0.426 10.284 1.00 54.72 66 LYS A N 1
ATOM 535 C CA . LYS A 1 66 ? 3.406 0.665 10.740 1.00 54.72 66 LYS A CA 1
ATOM 536 C C . LYS A 1 66 ? 4.306 0.828 9.516 1.00 54.72 66 LYS A C 1
ATOM 538 O O . LYS A 1 66 ? 4.852 -0.153 9.021 1.00 54.72 66 LYS A O 1
ATOM 543 N N . PHE A 1 67 ? 4.376 2.057 9.002 1.00 53.88 67 PHE A N 1
ATOM 544 C CA . PHE A 1 67 ? 5.355 2.444 7.985 1.00 53.88 67 PHE A CA 1
ATOM 545 C C . PHE A 1 67 ? 6.702 2.838 8.594 1.00 53.88 67 PHE A C 1
ATOM 547 O O . PHE A 1 67 ? 6.764 3.119 9.805 1.00 53.88 67 PHE A O 1
#